Protein AF-A0A553K9A4-F1 (afdb_monomer_lite)

Foldseek 3Di:
DDDDDDPDDDDPPPPPPPPPPPCPPDPCNPPDLQRQLVCCCPVVVDDSLVSLVVSCVVVVHDSVVSVVSNVD

Sequence (72 aa):
WAEHHEVRGEFCLLVEGNHMPDEQSVWWDDLTIVEHVNYYIEAKQYTSKEAIKQVAKDRQLPKRDVYDAYHK

pLDDT: mean 80.09, std 19.18, range [41.69, 96.75]

Radius of gyration: 24.1 Å; chains: 1; bounding box: 52×66×33 Å

Secondary structure (DSSP, 8-state):
------------------SS------TTTTS-HHHHHHHHHHHH---HHHHHHHHHHHTT--HHHHHHHHH-

Structure (mmCIF, N/CA/C/O backbone):
data_AF-A0A553K9A4-F1
#
_entry.id   AF-A0A553K9A4-F1
#
loop_
_atom_site.group_PDB
_atom_site.id
_atom_site.type_symbol
_atom_site.label_atom_id
_atom_site.label_alt_id
_atom_site.label_comp_id
_atom_site.label_asym_id
_atom_site.label_entity_id
_atom_site.label_seq_id
_atom_site.pdbx_PDB_ins_code
_atom_site.Cartn_x
_atom_site.Cartn_y
_atom_site.Cartn_z
_atom_site.occupancy
_atom_site.B_iso_or_equiv
_atom_site.auth_seq_id
_atom_site.auth_comp_id
_atom_site.auth_asym_id
_atom_site.auth_atom_id
_atom_site.pdbx_PDB_model_num
ATOM 1 N N . TRP A 1 1 ? 40.402 -59.006 -17.317 1.00 43.00 1 TRP A N 1
ATOM 2 C CA . TRP A 1 1 ? 40.672 -58.096 -18.442 1.00 43.00 1 TRP A CA 1
ATOM 3 C C . TRP A 1 1 ? 39.426 -57.237 -18.591 1.00 43.00 1 TRP A C 1
ATOM 5 O O . TRP A 1 1 ? 38.433 -57.744 -19.081 1.00 43.00 1 TRP A O 1
ATOM 15 N N . ALA A 1 2 ? 39.299 -56.195 -17.763 1.00 41.69 2 ALA A N 1
ATOM 16 C CA . ALA A 1 2 ? 39.808 -54.826 -17.989 1.00 41.69 2 ALA A CA 1
ATOM 17 C C . ALA A 1 2 ? 38.756 -54.030 -18.798 1.00 41.69 2 ALA A C 1
ATOM 19 O O . ALA A 1 2 ? 38.347 -54.512 -19.841 1.00 41.69 2 ALA A O 1
ATOM 20 N N . GLU A 1 3 ? 38.189 -52.891 -18.396 1.00 49.31 3 GLU A N 1
ATOM 21 C CA . GLU A 1 3 ? 38.485 -51.915 -17.343 1.00 49.31 3 GLU A CA 1
ATOM 22 C C . GLU A 1 3 ? 37.207 -51.097 -17.062 1.00 49.31 3 GLU A C 1
ATOM 24 O O . GLU A 1 3 ? 36.625 -50.500 -17.971 1.00 49.31 3 GLU A O 1
ATOM 29 N N . HIS A 1 4 ? 36.778 -51.071 -15.795 1.00 54.34 4 HIS A N 1
ATOM 30 C CA . HIS A 1 4 ? 35.790 -50.124 -15.278 1.00 54.34 4 HIS A CA 1
ATOM 31 C C . HIS A 1 4 ? 36.395 -48.720 -15.357 1.00 54.34 4 HIS A C 1
ATOM 33 O O . HIS A 1 4 ? 37.272 -48.378 -14.567 1.00 54.34 4 HIS A O 1
ATOM 39 N N . HIS A 1 5 ? 35.946 -47.918 -16.317 1.00 53.69 5 HIS A N 1
ATOM 40 C CA . HIS A 1 5 ? 36.329 -46.515 -16.388 1.00 53.69 5 HIS A CA 1
ATOM 41 C C . HIS A 1 5 ? 35.578 -45.733 -15.304 1.00 53.69 5 HIS A C 1
ATOM 43 O O . HIS A 1 5 ? 34.389 -45.444 -15.423 1.00 53.69 5 HIS A O 1
ATOM 49 N N . GLU A 1 6 ? 36.293 -45.422 -14.225 1.00 53.62 6 GLU A N 1
ATOM 50 C CA . GLU A 1 6 ? 35.906 -44.444 -13.212 1.00 53.62 6 GLU A CA 1
ATOM 51 C C . GLU A 1 6 ? 35.869 -43.061 -13.879 1.00 53.62 6 GLU A C 1
ATOM 53 O O . GLU A 1 6 ? 36.898 -42.533 -14.306 1.00 53.62 6 GLU A O 1
ATOM 58 N N . VAL A 1 7 ? 34.675 -42.485 -14.025 1.00 55.00 7 VAL A N 1
ATOM 59 C CA . VAL A 1 7 ? 34.501 -41.146 -14.600 1.00 55.00 7 VAL A CA 1
ATOM 60 C C . VAL A 1 7 ? 35.017 -40.121 -13.585 1.00 55.00 7 VAL A C 1
ATOM 62 O O . VAL A 1 7 ? 34.279 -39.664 -12.717 1.00 55.00 7 VAL A O 1
ATOM 65 N N . ARG A 1 8 ? 36.307 -39.780 -13.665 1.00 61.66 8 ARG A N 1
ATOM 66 C CA . ARG A 1 8 ? 36.889 -38.640 -12.946 1.00 61.66 8 ARG A CA 1
ATOM 67 C C . ARG A 1 8 ? 36.716 -37.374 -13.773 1.00 61.66 8 ARG A C 1
ATOM 69 O O . ARG A 1 8 ? 37.446 -37.143 -14.731 1.00 61.66 8 ARG A O 1
ATOM 76 N N . GLY A 1 9 ? 35.764 -36.551 -13.362 1.00 55.62 9 GLY A N 1
ATOM 77 C CA . GLY A 1 9 ? 35.596 -35.177 -13.811 1.00 55.62 9 GLY A CA 1
ATOM 78 C C . GLY A 1 9 ? 34.982 -34.370 -12.675 1.00 55.62 9 GLY A C 1
ATOM 79 O O . GLY A 1 9 ? 34.144 -34.881 -11.935 1.00 55.62 9 GLY A O 1
ATOM 80 N N . GLU A 1 10 ? 35.430 -33.134 -12.487 1.00 63.53 10 GLU A N 1
ATOM 81 C CA . GLU A 1 10 ? 34.767 -32.210 -11.572 1.00 63.53 10 GLU A CA 1
ATOM 82 C C . GLU A 1 10 ? 33.419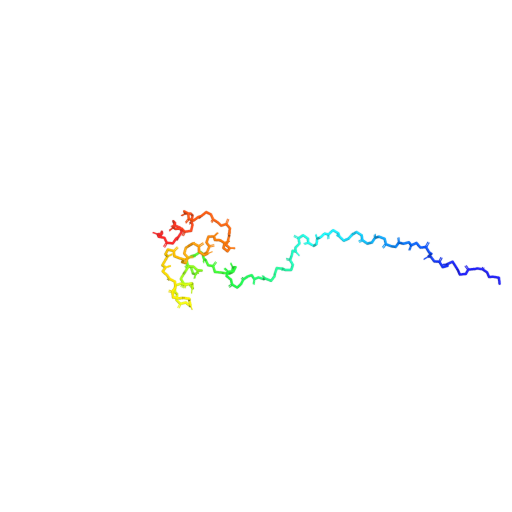 -31.820 -12.198 1.00 63.53 10 GLU A C 1
ATOM 84 O O . GLU A 1 10 ? 33.370 -31.320 -13.324 1.00 63.53 10 GLU A O 1
ATOM 89 N N . PHE A 1 11 ? 32.310 -32.105 -11.513 1.00 57.50 11 PHE A N 1
ATOM 90 C CA . PHE A 1 11 ? 30.985 -31.717 -11.986 1.00 57.50 11 PHE A CA 1
ATOM 91 C C . PHE A 1 11 ? 30.733 -30.264 -11.596 1.00 57.50 11 PHE A C 1
ATOM 93 O O . PHE A 1 11 ? 30.425 -29.965 -10.444 1.00 57.50 11 PHE A O 1
ATOM 100 N N . CYS A 1 12 ? 30.834 -29.352 -12.558 1.00 53.28 12 CYS A N 1
ATOM 101 C CA . CYS A 1 12 ? 30.325 -28.001 -12.375 1.00 53.28 12 CYS A CA 1
ATOM 102 C C . CYS A 1 12 ? 28.817 -28.018 -12.665 1.00 53.28 12 CYS A C 1
ATOM 104 O O . CYS A 1 12 ? 28.391 -27.972 -13.819 1.00 53.28 12 CYS A O 1
ATOM 106 N N . LEU A 1 13 ? 28.002 -28.157 -11.617 1.00 61.44 13 LEU A N 1
ATOM 107 C CA . LEU A 1 13 ? 26.556 -27.961 -11.709 1.00 61.44 13 LEU A CA 1
ATOM 108 C C . LEU A 1 13 ? 26.287 -26.459 -11.768 1.00 61.44 13 LEU A C 1
ATOM 110 O O . LEU A 1 13 ? 26.241 -25.781 -10.743 1.00 61.44 13 LEU A O 1
ATOM 114 N N . LEU A 1 14 ? 26.120 -25.936 -12.979 1.00 54.91 14 LEU A N 1
ATOM 115 C CA . LEU A 1 14 ? 25.615 -24.587 -13.165 1.00 54.91 14 LEU A CA 1
ATOM 116 C C . LEU A 1 14 ? 24.094 -24.627 -12.987 1.00 54.91 14 LEU A C 1
ATOM 118 O O . LEU A 1 14 ? 23.351 -24.945 -13.912 1.00 54.91 14 LEU A O 1
ATOM 122 N N . VAL A 1 15 ? 23.641 -24.372 -11.763 1.00 61.12 15 VAL A N 1
ATOM 123 C CA . VAL A 1 15 ? 22.221 -24.176 -11.479 1.00 61.12 15 VAL A CA 1
ATOM 124 C C . VAL A 1 15 ? 21.897 -22.744 -11.878 1.00 61.12 15 VAL A C 1
ATOM 126 O O . VAL A 1 15 ? 22.271 -21.800 -11.183 1.00 61.12 15 VAL A O 1
ATOM 129 N N . GLU A 1 16 ? 21.248 -22.571 -13.027 1.00 60.47 16 GLU A N 1
ATOM 130 C CA . GLU A 1 16 ? 20.561 -21.320 -13.328 1.00 60.47 16 GLU A CA 1
ATOM 131 C C . GLU A 1 16 ? 19.568 -21.084 -12.186 1.00 60.47 16 GLU A C 1
ATOM 133 O O . GLU A 1 16 ? 18.782 -21.975 -11.850 1.00 60.47 16 GLU A O 1
ATOM 138 N N . GLY A 1 17 ? 19.701 -19.944 -11.499 1.00 48.16 17 GLY A N 1
ATOM 139 C CA . GLY A 1 17 ? 18.874 -19.628 -10.341 1.00 48.16 17 GLY A CA 1
ATOM 140 C C . GLY A 1 17 ? 17.417 -19.836 -10.715 1.00 48.16 17 GLY A C 1
ATOM 141 O O . GLY A 1 17 ? 16.991 -19.346 -11.758 1.00 48.16 17 GLY A O 1
ATOM 142 N N . ASN A 1 18 ? 16.693 -20.606 -9.902 1.00 49.12 18 ASN A N 1
ATOM 143 C CA . ASN A 1 18 ? 15.286 -20.890 -10.126 1.00 49.12 18 ASN A CA 1
ATOM 144 C C . ASN A 1 18 ? 14.564 -19.558 -10.384 1.00 49.12 18 ASN A C 1
ATOM 146 O O . ASN A 1 18 ? 14.380 -18.758 -9.468 1.00 49.12 18 ASN A O 1
ATOM 150 N N . HIS A 1 19 ? 14.229 -19.286 -11.649 1.00 51.12 19 H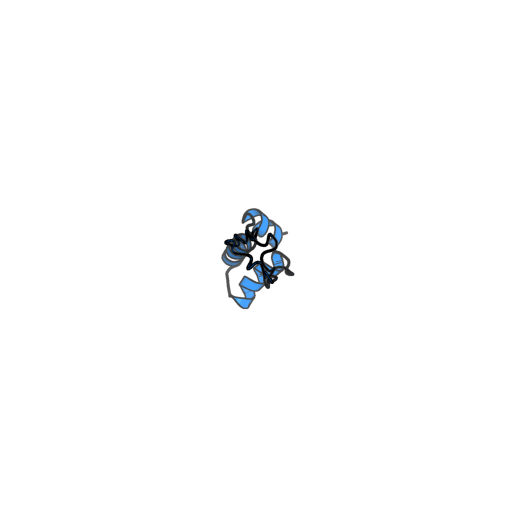IS A N 1
ATOM 151 C CA . HIS A 1 19 ? 13.590 -18.036 -12.072 1.00 51.12 19 HIS A CA 1
ATOM 152 C C . HIS A 1 19 ? 12.118 -17.983 -11.636 1.00 51.12 19 HIS A C 1
ATOM 154 O O . HIS A 1 19 ? 11.394 -17.043 -11.948 1.00 51.12 19 HIS A O 1
ATOM 160 N N . MET A 1 20 ? 11.692 -19.011 -10.908 1.00 56.03 20 MET A N 1
ATOM 161 C CA . MET A 1 20 ? 10.542 -19.022 -10.036 1.00 56.03 20 MET A CA 1
ATOM 162 C C . MET A 1 20 ? 11.118 -19.151 -8.626 1.00 56.03 20 MET A C 1
ATOM 164 O O . MET A 1 20 ? 11.333 -20.280 -8.185 1.00 56.03 20 MET A O 1
ATOM 168 N N . PRO A 1 21 ? 11.461 -18.053 -7.915 1.00 50.84 21 PRO A N 1
ATOM 169 C CA . PRO A 1 21 ? 11.634 -18.178 -6.473 1.00 50.84 21 PRO A CA 1
ATOM 170 C C . PRO A 1 21 ? 10.385 -18.905 -6.006 1.00 50.84 21 PRO A C 1
ATOM 172 O O . PRO A 1 21 ? 9.308 -18.508 -6.437 1.00 50.84 21 PRO A O 1
ATOM 175 N N . ASP A 1 22 ? 10.555 -20.009 -5.276 1.00 49.38 22 ASP A N 1
ATOM 176 C CA . ASP A 1 22 ? 9.476 -20.741 -4.619 1.00 49.38 22 ASP A CA 1
ATOM 177 C C . ASP A 1 22 ? 8.428 -19.696 -4.226 1.00 49.38 22 ASP A C 1
ATOM 179 O O . ASP A 1 22 ? 8.717 -18.857 -3.364 1.00 49.38 22 ASP A O 1
ATOM 183 N N . GLU A 1 23 ? 7.330 -19.596 -4.990 1.00 54.16 23 GLU A N 1
ATOM 184 C CA . GLU A 1 23 ? 6.317 -18.566 -4.783 1.00 54.16 23 GLU A CA 1
ATOM 185 C C . GLU A 1 23 ? 5.605 -19.036 -3.527 1.00 54.16 23 GLU A C 1
ATOM 187 O O . GLU A 1 23 ? 4.537 -19.639 -3.563 1.00 54.16 23 GLU A O 1
ATOM 192 N N . GLN A 1 24 ? 6.254 -18.839 -2.382 1.00 57.12 24 GLN A N 1
ATOM 193 C CA . GLN A 1 24 ? 5.587 -18.745 -1.111 1.00 57.12 24 GLN A CA 1
ATOM 194 C C . GLN A 1 24 ? 4.655 -17.566 -1.305 1.00 57.12 24 GLN A C 1
ATOM 196 O O . GLN A 1 24 ? 5.069 -16.422 -1.106 1.00 57.12 24 GLN A O 1
ATOM 201 N N . SER A 1 25 ? 3.451 -17.863 -1.810 1.00 65.38 25 SER A N 1
ATOM 202 C CA . SER A 1 25 ? 2.389 -16.900 -2.040 1.00 65.38 25 SER A CA 1
ATOM 203 C C . SER A 1 25 ? 2.357 -16.031 -0.811 1.00 65.38 25 SER A C 1
ATOM 205 O O . SER A 1 25 ? 2.143 -16.506 0.313 1.00 65.38 25 SER A O 1
ATOM 207 N N . VAL A 1 26 ? 2.727 -14.769 -1.003 1.00 83.56 26 VAL A N 1
ATOM 208 C CA . VAL A 1 26 ? 2.768 -13.861 0.124 1.00 83.56 26 VAL A CA 1
ATOM 209 C C . VAL A 1 26 ? 1.328 -13.780 0.607 1.00 83.56 26 VAL A C 1
ATOM 211 O O . VAL A 1 26 ? 0.413 -13.737 -0.201 1.00 83.56 26 VAL A O 1
ATOM 214 N N . TRP A 1 27 ? 1.088 -13.813 1.915 1.00 90.00 27 TRP A N 1
ATOM 215 C CA . TRP A 1 27 ? -0.277 -13.899 2.464 1.00 90.00 27 TRP A CA 1
ATOM 216 C C . TRP A 1 27 ? -1.226 -12.797 1.951 1.00 90.00 27 TRP A C 1
ATOM 218 O O . TRP A 1 27 ? -2.441 -12.924 2.061 1.00 90.00 27 TRP A O 1
ATOM 228 N N . TRP A 1 28 ? -0.664 -11.699 1.439 1.00 90.75 28 TRP A N 1
ATOM 229 C CA . TRP A 1 28 ? -1.387 -10.580 0.855 1.00 90.75 28 TRP A CA 1
ATOM 230 C C . TRP A 1 28 ? -1.575 -10.667 -0.659 1.00 90.75 28 TRP A C 1
ATOM 232 O O . TRP A 1 28 ? -2.151 -9.736 -1.213 1.00 90.75 28 TRP A O 1
ATOM 242 N N . ASP A 1 29 ? -1.053 -11.685 -1.341 1.00 87.38 29 ASP A N 1
ATOM 243 C CA . ASP A 1 29 ? -1.063 -11.805 -2.806 1.00 87.38 29 ASP A CA 1
ATOM 244 C C . ASP A 1 29 ? -2.497 -11.889 -3.344 1.00 87.38 29 ASP A C 1
ATOM 246 O O . ASP A 1 29 ? -2.873 -11.120 -4.227 1.00 87.38 29 ASP A O 1
ATOM 250 N N . ASP A 1 30 ? -3.340 -12.682 -2.677 1.00 90.06 30 ASP A N 1
ATOM 251 C CA . ASP A 1 30 ? -4.771 -12.815 -2.976 1.00 90.06 30 ASP A CA 1
ATOM 252 C C . ASP A 1 30 ? -5.617 -11.590 -2.584 1.00 90.06 30 ASP A C 1
ATOM 254 O O . ASP A 1 30 ? -6.779 -11.480 -2.977 1.00 90.06 30 ASP A O 1
ATOM 258 N N . LEU A 1 31 ? -5.072 -10.661 -1.792 1.00 93.06 31 LEU A N 1
ATOM 259 C CA . LEU A 1 31 ? -5.811 -9.479 -1.348 1.00 93.06 31 LEU A CA 1
ATOM 260 C C . LEU A 1 31 ? -5.821 -8.400 -2.436 1.00 93.06 31 LEU A C 1
ATOM 262 O O . LEU A 1 31 ? -4.866 -8.216 -3.193 1.00 93.06 31 LEU A O 1
ATOM 266 N N . THR A 1 32 ? -6.863 -7.580 -2.482 1.00 94.88 32 THR A N 1
ATOM 267 C CA . THR A 1 32 ? -6.794 -6.314 -3.223 1.00 94.88 32 THR A CA 1
ATOM 268 C C . THR A 1 32 ? -5.909 -5.300 -2.490 1.00 94.88 32 THR A C 1
ATOM 270 O O . THR A 1 32 ? -5.592 -5.446 -1.309 1.00 94.88 32 THR A O 1
ATOM 273 N N . ILE A 1 33 ? -5.508 -4.220 -3.173 1.00 94.56 33 ILE A N 1
ATOM 274 C CA . ILE A 1 33 ? -4.747 -3.129 -2.536 1.00 94.56 33 ILE A CA 1
ATOM 275 C C . ILE A 1 33 ? -5.518 -2.564 -1.332 1.00 94.56 33 ILE A C 1
ATOM 277 O O . ILE A 1 33 ? -4.921 -2.316 -0.288 1.00 94.56 33 ILE A O 1
ATOM 281 N N . VAL A 1 34 ? -6.837 -2.401 -1.465 1.00 95.50 34 VAL A N 1
ATOM 282 C CA . VAL A 1 34 ? -7.708 -1.872 -0.406 1.00 95.50 34 VAL A CA 1
ATOM 283 C C . VAL A 1 34 ? -7.755 -2.821 0.786 1.00 95.50 34 VAL A C 1
ATOM 285 O O . VAL A 1 34 ? -7.538 -2.389 1.915 1.00 95.50 34 VAL A O 1
ATOM 288 N N . GLU A 1 35 ? -7.968 -4.114 0.546 1.00 96.12 35 GLU A N 1
ATOM 289 C CA . GLU A 1 35 ? -7.986 -5.130 1.605 1.00 96.12 35 GLU A CA 1
ATOM 290 C C . GLU A 1 35 ? -6.636 -5.251 2.303 1.00 96.12 35 GLU A C 1
ATOM 292 O O . GLU A 1 35 ? -6.581 -5.353 3.5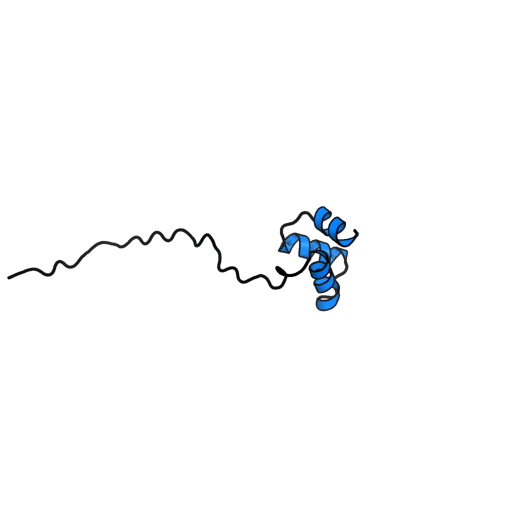24 1.00 96.12 35 GLU A O 1
ATOM 297 N N . HIS A 1 36 ? -5.537 -5.162 1.556 1.00 96.38 36 HIS A N 1
ATOM 298 C CA . HIS A 1 36 ? -4.202 -5.187 2.136 1.00 96.38 36 HIS A CA 1
ATOM 299 C C . HIS A 1 36 ? -3.953 -3.966 3.041 1.00 96.38 36 HIS A C 1
ATOM 301 O O . HIS A 1 36 ? -3.384 -4.098 4.127 1.00 96.38 36 HIS A O 1
ATOM 307 N N . VAL A 1 37 ? -4.416 -2.775 2.636 1.00 95.81 37 VAL A N 1
ATOM 308 C CA . VAL A 1 37 ? -4.352 -1.564 3.473 1.00 95.81 37 VAL A CA 1
ATOM 309 C C . VAL A 1 37 ? -5.226 -1.730 4.717 1.00 95.81 37 VAL A C 1
ATOM 311 O O . VAL A 1 37 ? -4.749 -1.478 5.825 1.00 95.81 37 VAL A O 1
ATOM 314 N N . ASN A 1 38 ? -6.466 -2.197 4.558 1.00 96.25 38 ASN A N 1
ATOM 315 C CA . ASN A 1 38 ? -7.390 -2.434 5.669 1.00 96.25 38 ASN A CA 1
ATOM 316 C C . ASN A 1 38 ? -6.834 -3.451 6.659 1.00 96.25 38 ASN A C 1
ATOM 318 O O . ASN A 1 38 ? -6.860 -3.194 7.857 1.00 96.25 38 ASN A O 1
ATOM 322 N N . TYR A 1 39 ? -6.211 -4.526 6.180 1.00 96.38 39 TYR A N 1
ATOM 323 C CA . TYR A 1 39 ? -5.555 -5.498 7.043 1.00 96.38 39 TYR A CA 1
ATOM 324 C C . TYR A 1 39 ? -4.509 -4.840 7.951 1.00 96.38 39 TYR A C 1
ATOM 326 O O . TYR A 1 39 ? -4.465 -5.118 9.147 1.00 96.38 39 TYR A O 1
ATOM 334 N N . TYR A 1 40 ? -3.678 -3.929 7.436 1.00 96.06 40 TYR A N 1
ATOM 335 C CA . TYR A 1 40 ? -2.729 -3.206 8.288 1.00 96.06 40 TYR A CA 1
ATOM 336 C C . TYR A 1 40 ? -3.417 -2.265 9.283 1.00 96.06 40 TYR A C 1
ATOM 338 O O . TYR A 1 40 ? -2.953 -2.132 10.417 1.00 96.06 40 TYR A O 1
ATOM 346 N N . ILE A 1 41 ? -4.522 -1.632 8.897 1.00 95.38 41 ILE A N 1
ATOM 347 C CA . ILE A 1 41 ? -5.300 -0.777 9.801 1.00 95.38 41 ILE A CA 1
ATOM 348 C C . ILE A 1 41 ? -5.932 -1.618 10.916 1.00 95.38 41 ILE A C 1
ATOM 350 O O . ILE A 1 41 ? -5.821 -1.273 12.086 1.00 95.38 41 ILE A O 1
ATOM 354 N N . GLU A 1 42 ? -6.542 -2.749 10.586 1.00 95.69 42 GLU A N 1
ATOM 355 C CA . GLU A 1 42 ? -7.292 -3.573 11.531 1.00 95.69 42 GLU A CA 1
ATOM 356 C C . GLU A 1 42 ? -6.368 -4.468 12.365 1.00 95.69 42 GLU A C 1
ATOM 358 O O . GLU A 1 42 ? -6.387 -4.414 13.596 1.00 95.69 42 GLU A O 1
ATOM 363 N N . ALA A 1 43 ? -5.501 -5.250 11.719 1.00 93.50 43 ALA A N 1
ATOM 364 C CA . ALA A 1 43 ? -4.652 -6.236 12.386 1.00 93.50 43 ALA A CA 1
ATOM 365 C C . ALA 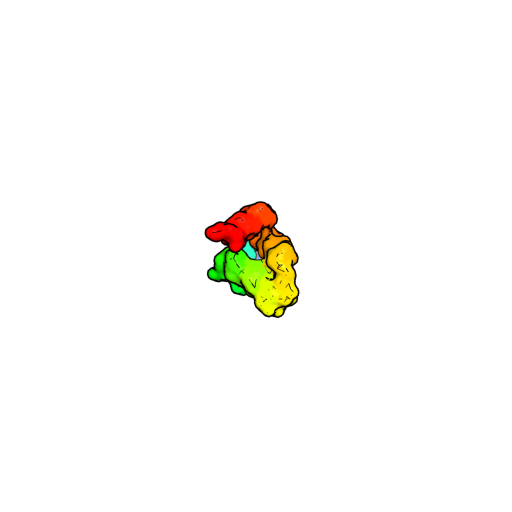A 1 43 ? -3.405 -5.622 13.037 1.00 93.50 43 ALA A C 1
ATOM 367 O O . ALA A 1 43 ? -2.907 -6.148 14.034 1.00 93.50 43 ALA A O 1
ATOM 368 N N . LYS A 1 44 ? -2.866 -4.528 12.477 1.00 89.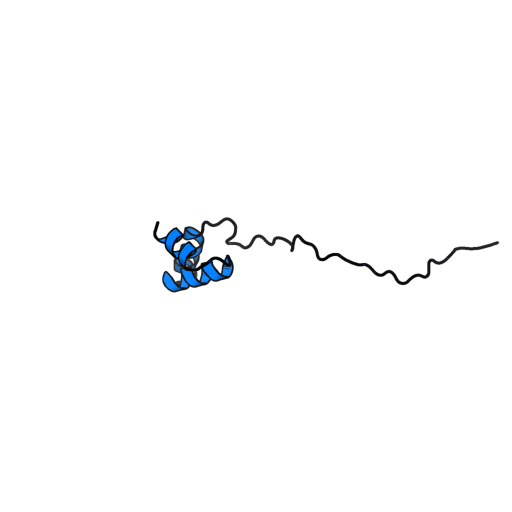88 44 LYS A N 1
ATOM 369 C CA . LYS A 1 44 ? -1.675 -3.844 13.018 1.00 89.88 44 LYS A CA 1
ATOM 370 C C . LYS A 1 44 ? -1.981 -2.495 13.665 1.00 89.88 44 LYS A C 1
ATOM 372 O O . LYS A 1 44 ? -1.056 -1.897 14.209 1.00 89.88 44 LYS A O 1
ATOM 377 N N . GLN A 1 45 ? -3.240 -2.041 13.655 1.00 94.12 45 GLN A N 1
ATOM 378 C CA . GLN A 1 45 ? -3.651 -0.744 14.217 1.00 94.12 45 GLN A CA 1
ATOM 379 C C . GLN A 1 45 ? -2.879 0.432 13.596 1.00 94.12 45 GLN A C 1
ATOM 381 O O . GLN A 1 45 ? -2.596 1.432 14.254 1.00 94.12 45 GLN A O 1
ATOM 386 N N . TYR A 1 46 ? -2.494 0.299 12.323 1.00 96.31 46 TYR A N 1
ATOM 387 C CA . TYR A 1 46 ? -1.794 1.358 11.602 1.00 96.31 46 TYR A CA 1
ATOM 388 C C . TYR A 1 46 ? -2.759 2.470 11.214 1.00 96.31 46 TYR A C 1
ATOM 390 O O . TYR A 1 46 ? -3.916 2.230 10.871 1.00 96.31 46 TYR A O 1
ATOM 398 N N . THR A 1 47 ? -2.264 3.706 11.187 1.00 95.88 47 THR A N 1
ATOM 399 C CA . THR A 1 47 ? -3.012 4.780 10.529 1.00 95.88 47 THR A CA 1
ATOM 400 C C . THR A 1 47 ? -3.105 4.495 9.028 1.00 95.88 47 THR A C 1
ATOM 402 O O . THR A 1 47 ? -2.206 3.877 8.451 1.00 95.88 47 THR A O 1
ATOM 405 N N . SER A 1 48 ? -4.136 5.002 8.344 1.00 92.88 48 SER A N 1
ATOM 406 C CA . SER A 1 48 ? -4.295 4.797 6.892 1.00 92.88 48 SER A CA 1
ATOM 407 C C . SER A 1 48 ? -3.043 5.205 6.107 1.00 92.88 48 SER A C 1
ATOM 409 O O . SER A 1 48 ? -2.639 4.537 5.162 1.00 92.88 48 SER A O 1
ATOM 411 N N . LYS A 1 49 ? -2.349 6.260 6.549 1.00 94.31 49 LYS A N 1
ATOM 412 C CA . LYS A 1 49 ? -1.089 6.717 5.949 1.00 94.31 49 LYS A CA 1
ATOM 413 C C . LYS A 1 49 ? 0.053 5.707 6.111 1.00 94.31 49 LYS A C 1
ATOM 415 O O . LYS A 1 49 ? 0.862 5.545 5.195 1.00 94.31 49 LYS A O 1
ATOM 420 N N . GLU A 1 50 ? 0.159 5.070 7.273 1.00 96.06 50 GLU A N 1
ATOM 421 C CA . GLU A 1 50 ? 1.177 4.052 7.549 1.00 96.06 50 GLU A CA 1
ATOM 422 C C . GLU A 1 50 ? 0.881 2.755 6.807 1.00 96.06 50 GLU A C 1
ATOM 424 O O . GLU A 1 50 ? 1.786 2.209 6.180 1.00 96.06 50 GLU A O 1
ATOM 429 N N . ALA A 1 51 ? -0.381 2.331 6.789 1.00 96.75 51 ALA A N 1
ATOM 430 C CA . ALA A 1 51 ? -0.838 1.178 6.028 1.00 96.75 51 ALA A CA 1
ATOM 431 C C . ALA A 1 51 ? -0.564 1.350 4.523 1.00 96.75 51 ALA A C 1
ATOM 433 O O . ALA A 1 51 ? 0.106 0.513 3.926 1.00 96.75 51 ALA A O 1
ATOM 434 N N . ILE A 1 52 ? -0.941 2.488 3.927 1.00 96.31 52 ILE A N 1
ATOM 435 C CA . ILE A 1 52 ? -0.643 2.812 2.517 1.00 96.31 52 ILE A CA 1
ATOM 436 C C . ILE A 1 52 ? 0.868 2.790 2.248 1.00 96.31 52 ILE A C 1
ATOM 438 O O . ILE A 1 52 ? 1.323 2.274 1.227 1.00 96.31 52 ILE A O 1
ATOM 442 N N . LYS A 1 53 ? 1.678 3.332 3.167 1.00 96.62 53 LYS A N 1
ATOM 443 C CA . LYS A 1 53 ? 3.144 3.310 3.047 1.00 96.62 53 LYS A CA 1
ATOM 444 C C . LYS A 1 53 ? 3.699 1.886 3.106 1.00 96.62 53 LYS A C 1
ATOM 446 O O . LYS A 1 53 ? 4.701 1.634 2.439 1.00 96.62 53 LYS A O 1
ATOM 451 N N . GLN A 1 54 ? 3.111 1.016 3.920 1.00 96.12 54 GLN A N 1
ATOM 452 C CA . GLN A 1 54 ? 3.536 -0.367 4.087 1.00 96.12 54 GLN A CA 1
ATOM 453 C C . GLN A 1 54 ? 3.167 -1.195 2.851 1.00 96.12 54 GLN A C 1
ATOM 455 O O . GLN A 1 54 ? 4.066 -1.708 2.195 1.00 96.12 54 GLN A O 1
ATOM 460 N N . VAL A 1 55 ? 1.906 -1.148 2.411 1.00 95.81 55 VAL A N 1
ATOM 461 C CA . VAL A 1 55 ? 1.434 -1.815 1.182 1.00 95.81 55 VAL A CA 1
ATOM 462 C C . VAL A 1 55 ? 2.228 -1.390 -0.053 1.00 95.81 55 VAL A C 1
ATOM 464 O O . VAL A 1 55 ? 2.598 -2.233 -0.866 1.00 95.81 55 VAL A O 1
ATOM 467 N N . ALA A 1 56 ? 2.545 -0.098 -0.184 1.00 96.19 56 ALA A N 1
ATOM 468 C CA . ALA A 1 56 ? 3.384 0.402 -1.273 1.00 96.19 56 ALA A CA 1
ATOM 469 C C . ALA A 1 56 ? 4.785 -0.233 -1.282 1.00 96.19 56 ALA A C 1
ATOM 471 O O . ALA A 1 56 ? 5.336 -0.492 -2.347 1.00 96.19 56 ALA A O 1
ATOM 472 N N . LYS A 1 57 ? 5.366 -0.502 -0.105 1.00 95.44 57 LYS A N 1
ATOM 473 C CA . LYS A 1 57 ? 6.655 -1.197 -0.004 1.00 95.44 57 LYS A CA 1
ATOM 474 C C . LYS A 1 57 ? 6.517 -2.680 -0.318 1.00 95.44 57 LYS A C 1
ATOM 476 O O . LYS A 1 57 ? 7.305 -3.180 -1.110 1.00 95.44 57 LYS A O 1
ATOM 481 N N . ASP A 1 58 ? 5.532 -3.348 0.276 1.00 93.81 58 ASP A N 1
ATOM 482 C CA . ASP A 1 58 ? 5.360 -4.798 0.142 1.00 93.81 58 ASP A CA 1
ATOM 483 C C . ASP A 1 58 ? 5.058 -5.197 -1.304 1.00 93.81 58 ASP A C 1
ATOM 485 O O . ASP A 1 58 ? 5.625 -6.155 -1.816 1.00 93.81 58 ASP A O 1
ATOM 489 N N . ARG A 1 59 ? 4.241 -4.393 -1.996 1.00 92.31 59 ARG A N 1
ATOM 490 C CA . ARG A 1 59 ? 3.892 -4.594 -3.410 1.00 92.31 59 ARG A CA 1
ATOM 491 C C . ARG A 1 59 ? 4.827 -3.892 -4.390 1.00 92.31 59 ARG A C 1
ATOM 493 O O . ARG A 1 59 ? 4.606 -3.969 -5.591 1.00 92.31 59 ARG A O 1
ATOM 500 N N . GLN A 1 60 ? 5.830 -3.168 -3.888 1.00 93.44 60 GLN A N 1
ATOM 501 C CA . GLN A 1 60 ? 6.749 -2.351 -4.691 1.00 93.44 60 GLN A CA 1
ATOM 502 C C . GLN A 1 60 ? 6.024 -1.375 -5.642 1.00 93.44 60 GLN A C 1
ATOM 504 O O . GLN A 1 60 ? 6.490 -1.079 -6.741 1.00 93.44 60 GLN A O 1
ATOM 509 N N . LEU A 1 61 ? 4.880 -0.847 -5.200 1.00 93.69 61 LEU A N 1
ATOM 510 C CA . LEU A 1 61 ? 4.070 0.107 -5.950 1.00 93.69 61 LEU A CA 1
ATOM 511 C C . LEU A 1 61 ? 4.363 1.550 -5.515 1.00 93.69 61 LEU A C 1
ATOM 513 O O . LEU A 1 61 ? 4.669 1.817 -4.346 1.00 93.69 61 LEU A O 1
ATOM 517 N N . PRO A 1 62 ? 4.210 2.534 -6.416 1.00 95.88 62 PRO A N 1
ATOM 518 C CA . PRO A 1 62 ? 4.216 3.936 -6.033 1.00 95.88 62 PRO A CA 1
ATOM 519 C C . PRO A 1 62 ? 3.136 4.223 -4.982 1.00 95.88 62 PRO A C 1
ATOM 521 O O . PRO A 1 62 ? 1.978 3.845 -5.135 1.00 95.88 62 PRO A O 1
ATOM 524 N N . LYS A 1 63 ? 3.482 4.973 -3.928 1.00 93.69 63 LYS A N 1
ATOM 525 C CA . LYS A 1 63 ? 2.518 5.337 -2.868 1.00 93.69 63 LYS A CA 1
ATOM 526 C C . LYS A 1 63 ? 1.274 6.050 -3.394 1.00 93.69 63 LYS A C 1
ATOM 528 O O . LYS A 1 63 ? 0.219 5.909 -2.793 1.00 93.69 63 LYS A O 1
ATOM 533 N N . ARG A 1 64 ? 1.416 6.833 -4.471 1.00 94.06 64 ARG A N 1
ATOM 534 C CA . ARG A 1 64 ? 0.294 7.528 -5.114 1.00 94.06 64 ARG A CA 1
ATOM 535 C C . ARG A 1 64 ? -0.718 6.520 -5.670 1.00 94.06 64 ARG A C 1
ATOM 537 O O . ARG A 1 64 ? -1.894 6.663 -5.398 1.00 94.06 64 ARG A O 1
ATOM 544 N N . ASP A 1 65 ? -0.244 5.448 -6.305 1.00 94.25 65 ASP A N 1
ATOM 545 C CA . ASP A 1 65 ? -1.098 4.440 -6.933 1.00 94.25 65 ASP A CA 1
ATOM 546 C C . ASP A 1 65 ? -1.870 3.659 -5.854 1.00 94.25 65 ASP A C 1
ATOM 548 O O . ASP A 1 65 ? -3.055 3.380 -6.007 1.00 94.25 65 ASP A O 1
ATOM 552 N N . VAL A 1 66 ? -1.225 3.378 -4.712 1.00 95.12 66 VAL A N 1
ATOM 553 C CA . VAL A 1 66 ? -1.881 2.770 -3.539 1.00 95.12 66 VAL A CA 1
ATOM 554 C C . VAL A 1 66 ? -2.885 3.729 -2.891 1.00 95.12 66 VAL A C 1
ATOM 556 O O . VAL A 1 66 ? -3.970 3.310 -2.498 1.00 95.12 66 VAL A O 1
ATOM 559 N N . TYR A 1 67 ? -2.540 5.015 -2.777 1.00 94.06 67 TYR A N 1
ATOM 560 C CA . TYR A 1 67 ? -3.425 6.041 -2.223 1.00 94.06 67 TYR A CA 1
ATOM 561 C C . TYR A 1 67 ? -4.678 6.231 -3.083 1.00 94.06 67 TYR A C 1
ATOM 563 O O . TYR A 1 67 ? -5.781 6.259 -2.538 1.00 94.06 67 TYR A O 1
ATOM 571 N N . ASP A 1 68 ? -4.500 6.310 -4.402 1.00 94.31 68 ASP A N 1
ATOM 572 C CA . ASP A 1 68 ? -5.577 6.445 -5.378 1.00 94.31 68 ASP A CA 1
ATOM 573 C C . ASP A 1 68 ? -6.464 5.200 -5.378 1.00 94.31 68 ASP A C 1
ATOM 575 O O . ASP A 1 68 ? -7.681 5.326 -5.352 1.00 94.31 68 ASP A O 1
ATOM 579 N N . ALA A 1 69 ? -5.881 3.996 -5.334 1.00 92.81 69 ALA A N 1
ATOM 580 C CA . ALA A 1 69 ? -6.647 2.754 -5.235 1.00 92.81 69 ALA A CA 1
ATOM 581 C C . ALA A 1 69 ? -7.466 2.656 -3.936 1.00 92.81 69 ALA A C 1
ATOM 583 O O . ALA A 1 69 ? -8.529 2.047 -3.945 1.00 92.81 69 ALA A O 1
ATOM 584 N N . TYR A 1 70 ? -6.984 3.240 -2.835 1.00 91.62 70 TYR A N 1
ATOM 585 C CA . TYR A 1 70 ? -7.667 3.213 -1.539 1.00 91.62 70 TYR A CA 1
ATOM 586 C C . TYR A 1 70 ? -8.790 4.256 -1.400 1.00 91.62 70 TYR A C 1
ATOM 588 O O . TYR A 1 70 ? -9.753 4.010 -0.683 1.00 91.62 70 TYR A O 1
ATOM 596 N N . HIS A 1 71 ? -8.677 5.419 -2.053 1.00 90.75 71 HIS A N 1
ATOM 597 C CA . HIS A 1 71 ? -9.669 6.508 -1.960 1.00 90.75 71 HIS A CA 1
ATOM 598 C C . HIS A 1 71 ? -10.638 6.577 -3.150 1.00 90.75 71 HIS A C 1
ATOM 600 O O . HIS A 1 71 ? -11.404 7.538 -3.253 1.00 90.75 71 HIS A O 1
ATOM 606 N N . LYS A 1 72 ? -10.577 5.606 -4.059 1.00 80.88 72 LYS A N 1
ATOM 607 C CA . LYS A 1 72 ? -11.469 5.495 -5.215 1.00 80.88 72 LYS A CA 1
ATOM 608 C C . LYS A 1 72 ? -12.724 4.708 -4.868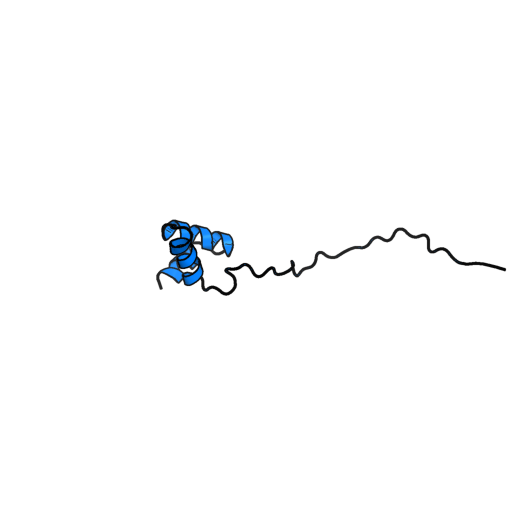 1.00 80.88 72 LYS A C 1
ATOM 610 O O . LYS A 1 72 ? -13.793 5.120 -5.368 1.00 80.88 72 LYS A O 1
#